Protein 3LHH (pdb70)

Solvent-accessible surface area: 7367 Å² total

Foldseek 3Di:
DVLVLFFQVRAQAAALCDDLVVRLVSLVDPDQKHHYAHPDPQGFAMAGSCVSVVVVVVVDDDRPVVRGDHAAEDEPPCDVVVLVVCVVVVDLHWYAYPVRGTGGDHGPPSCCVPNVND

Secondary structure (DSSP, 8-state):
-TT---BGGG---EETTS-HHHHHHH-----SEEEEEBSBTT--EEEEHHHHHHHHHTT----GGGG-B---EEETT----HHHHHHHHT---EEE-TTS-EEEE--S---TTTTT--

B-factor: mean 51.94, std 19.78, range [21.43, 151.9]

Sequence (118 aa):
TISSLVPRSDIVFLDLNLPLDANLRTVQSPHSRRFPVCRRNNVDDVGIISAKQLLSESIAGERLELVDLVKNCNFVPNSLSGEELLEHFRTTGSQQVVFVVDEYGDLKGLVTLQQDDALTGEFF

Nearest PDB structures (foldseek):
  3lhh-assembly1_A  TM=1.005E+00  e=1.136E-22  Shewanella oneidensis MR-1
  3jtf-assembly1_A  TM=8.774E-01  e=7.111E-10  Bordetella parapertussis
  5iip-assembly1_A  TM=7.560E-01  e=5.612E-05  Staphylococcus aureus
  5iip-assembly2_C  TM=7.238E-01  e=6.418E-05  Staphylococcus aureus
  8qqt-assembly1_H  TM=5.783E-01  e=1.793E-05  Mycolicibacterium smegmatis MC2 155

Organism: Shewanella oneidensis (strain ATCC 700550 / JCM 31522 / CIP 106686 / LMG 19005 / NCIMB 14063 / MR-1) (NCBI:txid211586)

Radius of gyration: 15.21 Å; Cα contacts (8 Å, |Δi|>4): 174; chains: 1; bounding box: 42×33×32 Å

InterPro domains:
  IPR000644 CBS domain [PF00571] (216-267)
  IPR000644 CBS domain [PF00571] (285-330)
  IPR000644 CBS domain [PS51371] (215-276)
  IPR000644 CBS domain [PS51371] (279-338)
  IPR002550 CNNM, transmembrane domain [PF01595] (4-196)
  IPR002550 CNNM, transmembrane domain [PS51846] (1-196)
  IPR005170 Transporter-associated domain [PF03471] (345-424)
  IPR005170 Transporter-associated domain [SM01091] (344-426)
  IPR016169 FAD-binding, type PCMH, subdomain 2 [G3DSA:3.30.465.10] (344-425)
  IPR036318 FAD-binding, type PCMH-like superfamily [SSF56176] (342-432)
  IPR044751 Ion transporter-like, CBS domain [cd04590] (210-326)
  IPR046342 CBS domain superfamily [G3DSA:3.10.580.10] (192-343)
  IPR046342 CBS domain superfamily [SSF54631] (199-333)

Structure (mmCIF, N/CA/C/O backbone):
data_3LHH
#
_entry.id   3LHH
#
_cell.length_a   38.605
_cell.length_b   55.257
_cell.length_c   78.822
_cell.angle_alpha   90.00
_cell.angle_beta   90.00
_cell.angle_gamma   90.00
#
_symmetry.space_group_name_H-M   'P 21 21 21'
#
loop_
_entity.id
_entity.type
_entity.pdbx_description
1 polymer 'CBS domain protein'
2 non-polymer 'ADENOSINE MONOPHOSPHATE'
3 water water
#
loop_
_atom_site.group_PDB
_atom_site.id
_atom_site.type_symbol
_atom_site.label_atom_id
_atom_site.label_alt_id
_atom_site.label_comp_id
_atom_site.label_asym_id
_atom_site.label_entity_id
_atom_sit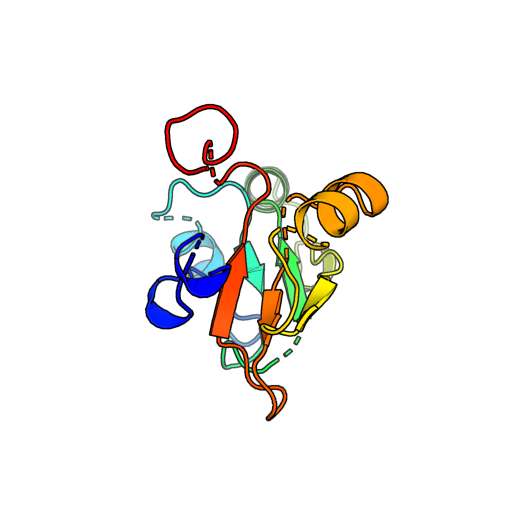e.label_seq_id
_atom_site.pdbx_PDB_ins_code
_atom_site.Cartn_x
_atom_site.Cartn_y
_atom_site.Cartn_z
_atom_site.occupancy
_atom_site.B_iso_or_equiv
_atom_site.auth_seq_id
_atom_site.auth_comp_id
_atom_site.auth_asym_id
_atom_site.auth_atom_id
_atom_site.pdbx_PDB_model_num
ATOM 1 N N . THR A 1 43 ? 37.402 32.779 48.140 1.00 122.65 41 THR A N 1
ATOM 2 C CA . THR A 1 43 ? 37.610 31.688 49.085 1.00 123.44 41 THR A CA 1
ATOM 3 C C . THR A 1 43 ? 36.282 31.081 49.552 1.00 121.10 41 THR A C 1
ATOM 4 O O . THR A 1 43 ? 36.256 30.193 50.407 1.00 119.77 41 THR A O 1
ATOM 8 N N . ILE A 1 44 ? 35.186 31.560 48.968 1.00 117.21 42 ILE A N 1
ATOM 9 C CA . ILE A 1 44 ? 33.839 31.078 49.284 1.00 103.86 42 ILE A CA 1
ATOM 10 C C . ILE A 1 44 ? 33.654 29.604 48.925 1.00 99.46 42 ILE A C 1
ATOM 11 O O . ILE A 1 44 ? 32.694 28.961 49.349 1.00 93.42 42 ILE A O 1
ATOM 16 N N . SER A 1 45 ? 34.588 29.070 48.149 1.00 101.06 43 SER A N 1
ATOM 17 C CA . SER A 1 45 ? 34.539 27.670 47.757 1.00 97.49 43 SER A CA 1
ATOM 18 C C . SER A 1 45 ? 34.783 26.743 48.947 1.00 85.36 43 SER A C 1
ATOM 19 O O . SER A 1 45 ? 34.240 25.642 49.006 1.00 84.57 43 SER A O 1
ATOM 22 N N . SER A 1 46 ? 35.595 27.190 49.899 1.00 77.32 44 SER A N 1
ATOM 23 C CA . SER A 1 46 ? 35.979 26.329 51.014 1.00 72.88 44 SER A CA 1
ATOM 24 C C . SER A 1 46 ? 34.883 26.159 52.073 1.00 65.24 44 SER A C 1
ATOM 25 O O . SER A 1 46 ? 34.933 25.222 52.865 1.00 62.69 44 SER A O 1
ATOM 28 N N . LEU A 1 47 ? 33.901 27.058 52.085 1.00 62.02 45 LEU A N 1
ATOM 29 C CA . LEU A 1 47 ? 32.792 26.978 53.043 1.00 60.71 45 LEU A CA 1
ATOM 30 C C . LEU A 1 47 ? 31.632 26.225 52.408 1.00 58.36 45 LEU A C 1
ATOM 31 O O . LEU A 1 47 ? 30.640 25.888 53.053 1.00 53.53 45 LEU A O 1
ATOM 44 N N . VAL A 1 49 ? 29.293 23.440 50.573 1.00 38.82 47 VAL A N 1
ATOM 45 C CA . VAL A 1 49 ? 29.005 22.018 50.410 1.00 39.58 47 VAL A CA 1
ATOM 46 C C . VAL A 1 49 ? 29.043 21.718 48.901 1.00 41.83 47 VAL A C 1
ATOM 47 O O . VAL A 1 49 ? 28.176 22.178 48.168 1.00 42.73 47 VAL A O 1
ATOM 51 N N . PRO A 1 50 ? 30.048 20.951 48.439 1.00 45.72 48 PRO A N 1
ATOM 52 C CA . PRO A 1 50 ? 30.226 20.652 47.009 1.00 48.73 48 PRO A CA 1
ATOM 53 C C . PRO A 1 50 ? 29.000 19.950 46.435 1.00 43.71 48 PRO A C 1
ATOM 54 O O . PRO A 1 50 ? 28.353 19.191 47.157 1.00 41.26 48 PRO A O 1
ATOM 58 N N . ARG A 1 51 ? 28.701 20.164 45.157 1.00 43.83 49 ARG A N 1
ATOM 59 C CA . ARG A 1 51 ? 27.542 19.520 44.540 1.00 41.93 49 ARG A CA 1
ATOM 60 C C . ARG A 1 51 ? 27.507 17.995 44.716 1.00 43.38 49 ARG A C 1
ATOM 61 O O . ARG A 1 51 ? 26.435 17.403 44.738 1.00 47.36 49 ARG A O 1
ATOM 69 N N . SER A 1 52 ? 28.663 17.353 44.837 1.00 46.47 50 SER A N 1
ATOM 70 C CA . SER A 1 52 ? 28.669 15.898 45.016 1.00 52.00 50 SER A CA 1
ATOM 71 C C . SER A 1 52 ? 28.224 15.467 46.417 1.00 52.90 50 SER A C 1
ATOM 72 O O . SER A 1 52 ? 27.779 14.332 46.612 1.00 51.79 50 SER A O 1
ATOM 75 N N . ASP A 1 53 ? 28.337 16.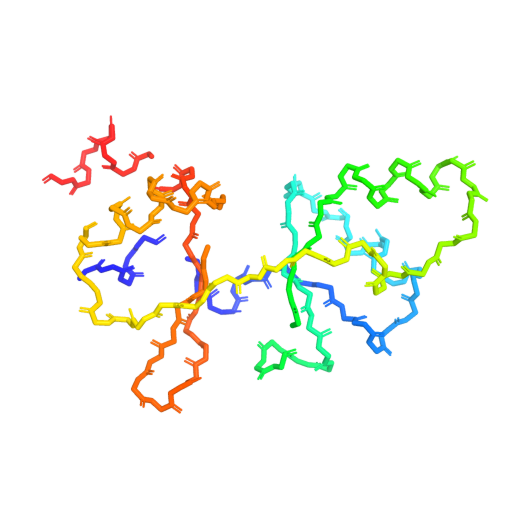376 47.382 1.00 48.84 51 ASP A N 1
ATOM 76 C CA . ASP A 1 53 ? 27.933 16.091 48.758 1.00 45.41 51 ASP A CA 1
ATOM 77 C C . ASP A 1 53 ? 26.494 16.518 49.048 1.00 42.95 51 ASP A C 1
ATOM 78 O O . ASP A 1 53 ? 26.006 16.295 50.152 1.00 37.12 51 ASP A O 1
ATOM 83 N N . ILE A 1 54 ? 25.822 17.149 48.081 1.00 38.08 52 ILE A N 1
ATOM 84 C CA . ILE A 1 54 ? 24.452 17.609 48.301 1.00 33.11 52 ILE A CA 1
ATOM 85 C C . ILE A 1 54 ? 23.442 16.474 48.346 1.00 38.25 52 ILE A C 1
ATOM 86 O O . ILE A 1 54 ? 23.366 15.673 47.423 1.00 35.27 52 ILE A O 1
ATOM 91 N N . VAL A 1 55 ? 22.644 16.422 49.411 1.00 32.93 53 VAL A N 1
ATOM 92 C CA . VAL A 1 55 ? 21.585 15.423 49.520 1.00 28.04 53 VAL A CA 1
ATOM 93 C C . VAL A 1 55 ? 20.290 16.082 49.103 1.00 35.25 53 VAL A C 1
ATOM 94 O O . VAL A 1 55 ? 19.906 17.089 49.691 1.00 40.83 53 VAL A O 1
ATOM 98 N N . PHE A 1 56 ? 19.612 15.531 48.099 1.00 31.41 54 PHE A N 1
ATOM 99 C CA . PHE A 1 56 ? 18.508 16.250 47.458 1.00 31.76 54 PHE A CA 1
ATOM 100 C C . PHE A 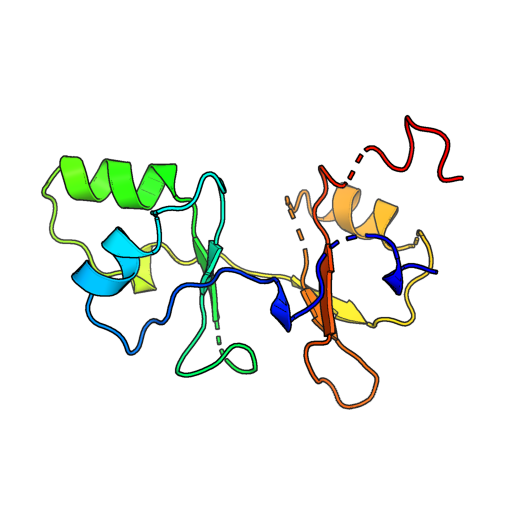1 56 ? 17.292 15.376 47.175 1.00 32.22 54 PHE A C 1
ATOM 101 O O . PHE A 1 56 ? 17.391 14.153 47.148 1.00 36.15 54 PHE A O 1
ATOM 109 N N . LEU A 1 57 ? 16.142 16.011 46.985 1.00 31.38 55 LEU A N 1
ATOM 110 C CA . LEU A 1 57 ? 14.929 15.297 46.602 1.00 34.74 55 LEU A CA 1
ATOM 111 C C . LEU A 1 57 ? 14.596 15.509 45.115 1.00 34.21 55 LEU A C 1
ATOM 112 O O . LEU A 1 57 ? 14.896 16.558 44.550 1.00 34.05 55 LEU A O 1
ATOM 117 N N . ASP A 1 58 ? 13.996 14.505 44.483 1.00 37.19 56 ASP A N 1
ATOM 118 C CA . ASP A 1 58 ? 13.712 14.555 43.043 1.00 38.27 56 ASP A CA 1
ATOM 119 C C . ASP A 1 58 ? 12.207 14.474 42.833 1.00 36.52 56 ASP A C 1
ATOM 120 O O . ASP A 1 58 ? 11.553 13.487 43.175 1.00 35.61 56 ASP A O 1
ATOM 125 N N . LEU A 1 59 ? 11.658 15.550 42.303 1.00 32.73 57 LEU A N 1
ATOM 126 C CA . LEU A 1 59 ? 10.239 15.624 42.030 1.00 37.97 57 LEU A CA 1
ATOM 127 C C . LEU A 1 59 ? 9.804 14.612 40.988 1.00 34.51 57 LEU A C 1
ATOM 128 O O . LEU A 1 59 ? 8.617 14.336 40.872 1.00 33.15 57 LEU A O 1
ATOM 133 N N . ASN A 1 60 ? 10.748 14.096 40.198 1.00 35.86 58 ASN A N 1
ATOM 134 C CA . ASN A 1 60 ? 10.417 13.064 39.203 1.00 40.69 58 ASN A CA 1
ATOM 135 C C . ASN A 1 60 ? 10.436 11.640 39.770 1.00 43.97 58 ASN A C 1
ATOM 136 O O . ASN A 1 60 ? 10.137 10.676 39.050 1.00 43.32 58 ASN A O 1
ATOM 141 N N . LEU A 1 61 ? 10.794 11.522 41.052 1.00 38.41 59 LEU A N 1
ATOM 142 C CA . LEU A 1 61 ? 10.780 10.246 41.763 1.00 37.96 59 LEU A CA 1
ATOM 143 C C . LEU A 1 61 ? 9.506 10.113 42.573 1.00 36.60 59 LEU A C 1
ATOM 144 O O . LEU A 1 61 ? 8.870 11.117 42.878 1.00 37.01 59 LEU A O 1
ATOM 149 N N . PRO A 1 62 ? 9.137 8.866 42.935 1.00 40.39 60 PRO A N 1
ATOM 150 C CA . PRO A 1 62 ? 7.946 8.610 43.752 1.00 35.74 60 PRO A CA 1
ATOM 151 C C . PRO A 1 62 ? 8.068 9.280 45.134 1.00 39.94 60 PRO A C 1
ATOM 152 O O . PRO A 1 62 ? 9.177 9.377 45.668 1.00 39.88 60 PRO A O 1
ATOM 156 N N . LEU A 1 63 ? 6.950 9.720 45.704 1.00 40.48 61 LEU A N 1
ATOM 157 C CA . LEU A 1 63 ? 6.954 10.310 47.042 1.00 39.86 61 LEU A CA 1
ATOM 158 C C . LEU A 1 63 ? 7.671 9.422 48.058 1.00 40.67 61 LEU A C 1
ATOM 159 O O . LEU A 1 63 ? 8.368 9.920 48.933 1.00 35.32 61 LEU A O 1
ATOM 164 N N . ASP A 1 64 ? 7.516 8.109 47.918 1.00 38.11 62 ASP A N 1
ATOM 165 C CA . ASP A 1 64 ? 8.069 7.170 48.884 1.00 35.77 62 ASP A CA 1
ATOM 166 C C . ASP A 1 64 ? 9.598 7.159 48.843 1.00 31.14 62 ASP A C 1
ATOM 167 O O . ASP A 1 64 ? 10.250 7.044 49.883 1.00 36.22 62 ASP A O 1
ATOM 172 N N . ALA A 1 65 ? 10.171 7.262 47.647 1.00 29.66 63 ALA A N 1
ATOM 173 C CA . ALA A 1 65 ? 11.624 7.291 47.524 1.00 29.94 63 ALA A CA 1
ATOM 174 C C . ALA A 1 65 ? 12.205 8.551 48.174 1.00 39.43 63 ALA A C 1
ATOM 175 O O . ALA A 1 65 ? 13.274 8.514 48.793 1.00 40.07 63 ALA A O 1
ATOM 177 N N . ASN A 1 66 ? 11.502 9.667 48.047 1.00 42.23 64 ASN A N 1
ATOM 178 C CA . ASN A 1 66 ? 11.982 10.905 48.655 1.00 36.69 64 ASN A CA 1
ATOM 179 C C . ASN A 1 66 ? 11.861 10.843 50.182 1.00 30.73 64 ASN A C 1
ATOM 180 O O . ASN A 1 66 ? 12.760 11.247 50.902 1.00 34.53 64 ASN A O 1
ATOM 185 N N . LEU A 1 67 ? 10.749 10.306 50.655 1.00 29.58 65 LEU A N 1
ATOM 186 C CA . LEU A 1 67 ? 10.576 10.013 52.065 1.00 34.52 65 LEU A CA 1
ATOM 187 C C . LEU A 1 67 ? 11.765 9.218 52.611 1.00 36.37 65 LEU A C 1
ATOM 188 O O . LEU A 1 67 ? 12.306 9.546 53.663 1.00 35.77 65 LEU A O 1
ATOM 193 N N . ARG A 1 68 ? 12.186 8.182 51.892 1.00 37.07 66 ARG A N 1
ATOM 194 C CA . ARG A 1 68 ? 13.295 7.358 52.368 1.00 36.79 66 ARG A CA 1
ATOM 195 C C . ARG A 1 68 ? 14.610 8.131 52.372 1.00 35.88 66 ARG A C 1
ATOM 196 O O . ARG A 1 68 ? 15.430 7.982 53.282 1.00 33.98 66 ARG A O 1
ATOM 204 N N . THR A 1 69 ? 14.823 8.943 51.344 1.00 34.22 67 THR A N 1
ATOM 205 C CA . THR A 1 69 ? 15.984 9.824 51.313 1.00 34.21 67 THR A CA 1
ATOM 206 C C . THR A 1 69 ? 15.988 10.709 52.558 1.00 31.03 67 THR A C 1
ATOM 207 O O . THR A 1 69 ? 17.013 10.911 53.212 1.00 25.68 67 THR A O 1
ATOM 211 N N . VAL A 1 70 ? 14.829 11.235 52.909 1.00 30.86 68 VAL A N 1
ATOM 212 C CA . VAL A 1 70 ? 14.777 12.135 54.062 1.00 32.17 68 VAL A CA 1
ATOM 213 C C . VAL A 1 70 ? 15.033 11.380 55.378 1.00 33.35 68 VAL A C 1
ATOM 214 O O . VAL A 1 70 ? 15.783 11.837 56.250 1.00 39.24 68 VAL A O 1
ATOM 231 N N . GLN A 1 72 ? 16.757 8.857 55.880 1.00 30.29 70 GLN A N 1
ATOM 232 C CA . GLN A 1 72 ? 18.121 8.333 55.993 1.00 32.24 70 GLN A CA 1
ATOM 233 C C . GLN A 1 72 ? 19.167 9.433 56.113 1.00 33.47 70 GLN A C 1
ATOM 234 O O . GLN A 1 72 ? 20.371 9.204 55.923 1.00 34.98 70 GLN A O 1
ATOM 240 N N . SER A 1 73 ? 18.698 10.623 56.456 1.00 28.74 71 SER A N 1
ATOM 241 C CA . SER A 1 73 ? 19.561 11.788 56.596 1.00 31.48 71 SER A CA 1
ATOM 242 C C . SER A 1 73 ? 19.167 12.596 57.840 1.00 31.27 71 SER A C 1
ATOM 243 O O . SER A 1 73 ? 17.994 12.610 58.219 1.00 33.48 71 SER A O 1
ATOM 246 N N . PRO A 1 74 ? 20.147 13.260 58.485 1.00 32.98 72 PRO A N 1
ATOM 247 C CA . PRO A 1 74 ? 19.863 14.166 59.612 1.00 28.97 72 PRO A CA 1
ATOM 248 C C . PRO A 1 74 ? 19.443 15.589 59.171 1.00 30.53 72 PRO A C 1
ATOM 249 O O . PRO A 1 74 ? 18.933 16.339 59.997 1.00 38.49 72 PRO A O 1
ATOM 253 N N . HIS A 1 75 ? 19.665 15.962 57.914 1.00 36.22 73 HIS A N 1
ATOM 254 C CA . HIS A 1 75 ? 19.455 17.364 57.484 1.00 34.51 73 HIS A CA 1
ATOM 255 C C . HIS A 1 75 ? 18.047 17.921 57.659 1.00 31.51 73 HIS A C 1
ATOM 256 O O . HIS A 1 75 ? 17.075 17.231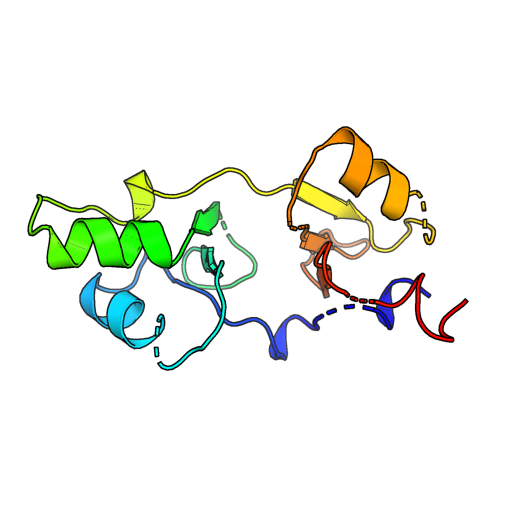 57.418 1.00 31.35 73 HIS A O 1
ATOM 263 N N . SER A 1 76 ? 17.949 19.188 58.057 1.00 28.51 74 SER A N 1
ATOM 264 C CA . SER A 1 76 ? 16.650 19.829 58.238 1.00 36.49 74 SER A CA 1
ATOM 265 C C . SER A 1 76 ? 16.009 20.279 56.936 1.00 27.91 74 SER A C 1
ATOM 266 O O . SER A 1 76 ? 14.785 20.379 56.842 1.00 35.36 74 SER A O 1
ATOM 269 N N . ARG A 1 77 ? 16.831 20.609 55.948 1.00 27.05 75 ARG A N 1
ATOM 270 C CA A ARG A 1 77 ? 16.312 21.116 54.682 0.50 29.58 75 ARG A CA 1
ATOM 271 C CA B ARG A 1 77 ? 16.335 21.139 54.677 0.50 29.52 75 ARG A CA 1
ATOM 272 C C . ARG A 1 77 ? 16.965 20.421 53.486 1.00 30.82 75 ARG A C 1
ATOM 273 O O . ARG A 1 77 ? 18.140 20.090 53.516 1.00 29.12 75 ARG A O 1
ATOM 288 N N . PHE A 1 78 ? 16.183 20.205 52.434 1.00 25.04 76 PHE A N 1
ATOM 289 C CA . PHE A 1 78 ? 16.683 19.518 51.242 1.00 30.18 76 PHE A CA 1
ATOM 290 C C . PHE A 1 78 ? 16.381 20.310 49.989 1.00 32.64 76 PHE A C 1
ATOM 291 O O . PHE A 1 78 ? 15.231 20.663 49.754 1.00 27.35 76 PHE A O 1
ATOM 299 N N . PRO A 1 79 ? 17.417 20.576 49.174 1.00 29.97 77 PRO A N 1
ATOM 300 C CA . PRO A 1 79 ? 17.211 21.084 47.821 1.00 30.14 77 PRO A CA 1
ATOM 301 C C . PRO A 1 79 ? 16.357 20.088 47.057 1.00 35.91 77 PRO A C 1
ATOM 302 O O . PRO A 1 79 ? 16.486 18.878 47.261 1.00 31.55 77 PRO A O 1
ATOM 306 N N . VAL A 1 80 ? 15.490 20.598 46.193 1.00 37.15 78 VAL A N 1
ATOM 307 C CA . VAL A 1 80 ? 14.587 19.777 45.403 1.00 35.55 78 VAL A CA 1
ATOM 308 C C . VAL A 1 80 ? 14.778 20.100 43.942 1.00 38.35 78 VAL A C 1
ATOM 309 O O . VAL A 1 80 ? 14.713 21.264 43.531 1.00 33.25 78 VAL A O 1
ATOM 313 N N . CYS A 1 81 ? 14.973 19.070 43.142 1.00 35.09 79 CYS A N 1
ATOM 314 C CA . CYS A 1 81 ? 15.216 19.298 41.745 1.00 39.13 79 CYS A CA 1
ATOM 315 C C . CYS A 1 81 ? 14.343 18.381 40.897 1.00 41.56 79 CYS A C 1
ATOM 316 O O . CYS A 1 81 ? 13.457 17.684 41.414 1.00 38.31 79 CYS A O 1
ATOM 319 N N . ARG A 1 82 ? 14.579 18.420 39.589 1.00 43.88 80 ARG A N 1
ATOM 320 C CA A ARG A 1 82 ? 13.934 17.492 38.673 0.50 43.01 80 ARG A CA 1
ATOM 321 C CA B ARG A 1 82 ? 13.924 17.522 38.638 0.50 43.26 80 ARG A CA 1
ATOM 322 C C . ARG A 1 82 ? 15.004 16.742 37.923 1.00 37.68 80 ARG A C 1
ATOM 323 O O . ARG A 1 82 ? 15.836 17.342 37.251 1.00 43.19 80 ARG A O 1
ATOM 338 N N . ASN A 1 83 ? 14.985 15.424 38.069 1.00 42.66 81 ASN A N 1
ATOM 339 C CA . ASN A 1 83 ? 15.949 14.542 37.411 1.00 48.05 81 ASN A CA 1
ATOM 340 C C . ASN A 1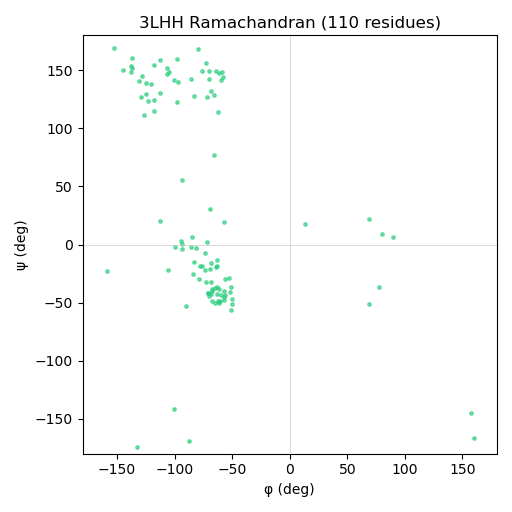 83 ? 17.361 14.695 37.954 1.00 45.02 81 ASN A C 1
ATOM 341 O O . ASN A 1 83 ? 18.003 13.717 38.318 1.00 48.15 81 ASN A O 1
ATOM 346 N N . ASN A 1 84 ? 17.850 15.925 38.009 1.00 43.95 82 ASN A N 1
ATOM 347 C CA . ASN A 1 84 ? 19.192 16.154 38.513 1.00 43.30 82 ASN A CA 1
ATOM 348 C C . ASN A 1 84 ? 19.322 17.534 39.114 1.00 38.91 82 ASN A C 1
ATOM 349 O O . ASN A 1 84 ? 18.464 18.394 38.943 1.00 39.51 82 ASN A O 1
ATOM 354 N N . VAL A 1 85 ? 20.435 17.729 39.795 1.00 33.75 83 VAL A N 1
ATOM 355 C CA . VAL A 1 85 ? 20.685 18.900 40.602 1.00 42.81 83 VAL A CA 1
ATOM 356 C C . VAL A 1 85 ? 20.850 20.176 39.760 1.00 49.77 83 VAL A C 1
ATOM 357 O O . VAL A 1 85 ? 20.739 21.287 40.272 1.00 50.73 83 VAL A O 1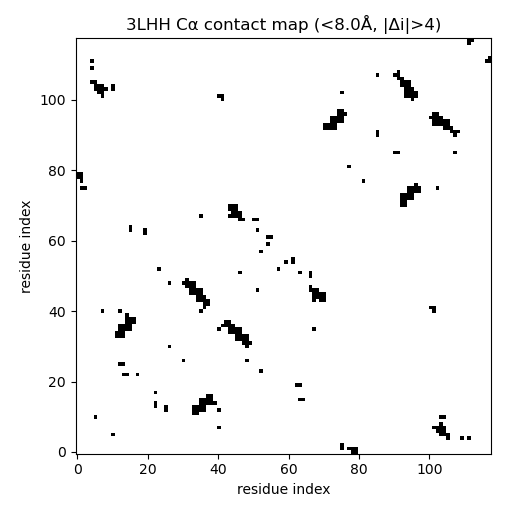
ATOM 361 N N . ASP A 1 86 ? 21.072 20.016 38.457 1.00 45.97 84 ASP A N 1
ATOM 362 C CA . ASP A 1 86 ? 21.175 21.170 37.560 1.00 46.39 84 ASP A CA 1
ATOM 363 C C . ASP A 1 86 ? 19.820 21.646 37.078 1.00 45.11 84 ASP A C 1
ATOM 364 O O . ASP A 1 86 ? 19.728 22.525 36.229 1.00 47.97 84 ASP A O 1
ATOM 369 N N . ASP A 1 87 ? 18.764 21.055 37.619 1.00 44.07 85 ASP A N 1
ATOM 370 C CA . ASP A 1 87 ? 17.422 21.574 37.402 1.00 47.39 85 ASP A CA 1
ATOM 371 C C . ASP A 1 87 ? 16.774 21.733 38.775 1.00 42.08 85 ASP A C 1
ATOM 372 O O . ASP A 1 87 ? 15.802 21.058 39.099 1.00 38.25 85 ASP A O 1
ATOM 385 N N . VAL A 1 89 ? 14.586 23.160 41.679 1.00 37.50 87 VAL A N 1
ATOM 386 C CA . VAL A 1 89 ? 13.305 23.848 41.721 1.00 45.38 87 VAL A CA 1
ATOM 387 C C . VAL A 1 89 ? 13.114 24.643 43.021 1.00 43.97 87 VAL A C 1
ATOM 388 O O . VAL A 1 89 ? 12.339 25.595 43.053 1.00 41.02 87 VAL A O 1
ATOM 392 N N . GLY A 1 90 ? 13.832 24.252 44.079 1.00 38.26 88 GLY A N 1
ATOM 393 C CA . GLY A 1 90 ? 13.726 24.900 45.378 1.00 30.72 88 GLY A CA 1
ATOM 394 C C . GLY A 1 90 ? 14.176 24.007 46.532 1.00 35.01 88 GLY A C 1
ATOM 395 O O . GLY A 1 90 ? 15.077 23.192 46.397 1.00 32.13 88 GLY A O 1
ATOM 396 N N . ILE A 1 91 ? 13.515 24.148 47.668 1.00 30.43 89 ILE A N 1
ATOM 397 C CA . ILE A 1 91 ? 13.998 23.568 48.910 1.00 40.47 89 ILE A CA 1
ATOM 398 C C . ILE A 1 91 ? 12.809 23.110 49.737 1.00 39.63 89 ILE A C 1
ATOM 399 O O . ILE A 1 91 ? 11.726 23.683 49.646 1.00 45.15 89 ILE A O 1
ATOM 404 N N . ILE A 1 92 ? 13.011 22.075 50.542 1.00 31.96 90 ILE A N 1
ATOM 405 C CA . ILE A 1 92 ? 11.931 21.524 51.343 1.00 31.37 90 ILE A CA 1
ATOM 406 C C . ILE A 1 92 ? 12.419 21.380 52.769 1.00 35.76 90 ILE A C 1
ATOM 407 O O . ILE A 1 92 ? 13.576 21.011 53.009 1.00 39.03 90 ILE A O 1
ATOM 412 N N . SER A 1 93 ? 11.533 21.691 53.711 1.00 32.82 91 SER A N 1
ATOM 413 C CA . SER A 1 93 ? 11.771 21.438 55.119 1.00 34.93 91 SER A CA 1
ATOM 414 C C . SER A 1 93 ? 11.414 19.990 55.439 1.00 35.14 91 SER A C 1
ATOM 415 O O . SER A 1 93 ? 10.315 19.535 55.119 1.00 33.21 91 SER A O 1
ATOM 418 N N . ALA A 1 94 ? 12.334 19.267 56.067 1.00 24.96 92 ALA A N 1
ATOM 419 C CA . ALA A 1 94 ? 12.073 17.878 56.391 1.00 33.48 92 ALA A CA 1
ATOM 420 C C . ALA A 1 94 ? 10.904 17.771 57.376 1.00 36.84 92 ALA A C 1
ATOM 421 O O . ALA A 1 94 ? 10.028 16.908 57.244 1.00 41.68 92 ALA A O 1
ATOM 423 N N . LYS A 1 95 ? 10.906 18.650 58.367 1.00 33.39 93 LYS A N 1
ATOM 424 C CA . LYS A 1 95 ? 9.898 18.612 59.413 1.00 44.52 93 LYS A CA 1
ATOM 425 C C . LYS A 1 95 ? 8.520 18.719 58.802 1.00 44.97 93 LYS A C 1
ATOM 426 O O . LYS A 1 95 ? 7.591 18.043 59.223 1.00 48.46 93 LYS A O 1
ATOM 432 N N . GLN A 1 96 ? 8.388 19.563 57.788 1.00 45.83 94 GLN A N 1
ATOM 433 C CA . GLN A 1 96 ? 7.090 19.773 57.181 1.00 38.71 94 GLN A CA 1
ATOM 434 C C . GLN A 1 96 ? 6.660 18.538 56.409 1.00 42.66 94 GLN A C 1
ATOM 435 O O . GLN A 1 96 ? 5.516 18.095 56.514 1.00 49.76 94 GLN A O 1
ATOM 441 N N . LEU A 1 97 ? 7.591 17.974 55.649 1.00 34.48 95 LEU A N 1
ATOM 442 C CA . LEU A 1 97 ? 7.293 16.841 54.794 1.00 32.21 95 LEU A CA 1
ATOM 443 C C . LEU A 1 97 ? 6.835 15.698 55.689 1.00 43.53 95 LEU A C 1
ATOM 444 O O . LEU A 1 97 ? 5.800 15.068 55.462 1.00 38.69 95 LEU A O 1
ATOM 449 N N . LEU A 1 98 ? 7.629 15.438 56.720 1.00 41.82 96 LEU A N 1
ATOM 450 C CA . LEU A 1 98 ? 7.346 14.347 57.624 1.00 43.52 96 LEU A CA 1
ATOM 451 C C . LEU A 1 98 ? 6.105 14.642 58.439 1.00 50.64 96 LEU A C 1
ATOM 452 O O . LEU A 1 98 ? 5.271 13.763 58.637 1.00 50.84 96 LEU A O 1
ATOM 457 N N . SER A 1 99 ? 5.991 15.878 58.920 1.00 52.48 97 SER A N 1
ATOM 458 C CA . SER A 1 99 ? 4.800 16.284 59.660 1.00 61.10 97 SER A CA 1
ATOM 459 C C . SER A 1 99 ? 3.580 15.928 58.847 1.00 58.26 97 SER A C 1
ATOM 460 O O . SER A 1 99 ? 2.708 15.207 59.322 1.00 58.43 97 SER A O 1
ATOM 463 N N . GLU A 1 100 ? 3.531 16.438 57.619 1.00 55.30 98 GLU A N 1
ATOM 464 C CA . GLU A 1 100 ? 2.372 16.266 56.753 1.00 58.70 98 GLU A CA 1
ATOM 465 C C . GLU A 1 100 ? 2.248 14.865 56.179 1.00 63.82 98 GLU A C 1
ATOM 466 O O . GLU A 1 100 ? 1.273 14.554 55.502 1.00 71.86 98 GLU A O 1
ATOM 472 N N . SER A 1 101 ? 3.252 14.030 56.407 1.00 57.76 99 SER A N 1
ATOM 473 C CA . SER A 1 101 ? 3.175 12.652 55.958 1.00 50.44 99 SER A CA 1
ATOM 474 C C . SER A 1 101 ? 2.563 11.827 57.078 1.00 56.32 99 SER A C 1
ATOM 475 O O . SER A 1 101 ? 1.589 11.105 56.878 1.00 65.25 99 SER A O 1
ATOM 478 N N . ILE A 1 102 ? 3.156 11.945 58.261 1.00 52.56 100 ILE A N 1
ATOM 479 C CA . ILE A 1 102 ? 2.629 11.336 59.472 1.00 56.47 100 ILE A CA 1
ATOM 480 C C . ILE A 1 102 ? 1.203 11.818 59.699 1.00 66.82 100 ILE A C 1
ATOM 481 O O . ILE A 1 102 ? 0.377 11.105 60.265 1.00 65.17 100 ILE A O 1
ATOM 486 N N . ALA A 1 103 ? 0.920 13.032 59.236 1.00 82.13 101 ALA A N 1
ATOM 487 C CA . ALA A 1 103 ? -0.425 13.595 59.303 1.00 88.22 101 ALA A CA 1
ATOM 488 C C . ALA A 1 103 ? -1.397 12.734 58.510 1.00 85.45 101 ALA A C 1
ATOM 489 O O . ALA A 1 103 ? -2.544 12.546 58.917 1.00 80.86 101 ALA A O 1
ATOM 491 N N . GLY A 1 104 ? -0.931 12.219 57.375 1.00 85.30 102 GLY A N 1
ATOM 492 C CA . GLY A 1 104 ? -1.738 11.351 56.539 1.00 86.42 102 GLY A CA 1
ATOM 493 C C . GLY A 1 104 ? -2.552 12.108 55.507 1.00 92.35 102 GLY A C 1
ATOM 494 O O . GLY A 1 104 ? -3.378 11.523 54.805 1.00 93.25 102 GLY A O 1
ATOM 495 N N . GLU A 1 105 ? -2.321 13.412 55.412 1.00 98.65 103 GLU A N 1
ATOM 496 C CA . GLU A 1 105 ? -3.050 14.240 54.457 1.00 105.26 103 GLU A CA 1
ATOM 497 C C . GLU A 1 105 ? -2.579 13.984 53.031 1.00 96.67 103 GLU A C 1
ATOM 498 O O . GLU A 1 105 ? -1.459 13.519 52.813 1.00 82.88 103 GLU A O 1
ATOM 504 N N . ARG A 1 106 ? -3.448 14.281 52.068 1.00 99.81 104 ARG A N 1
ATOM 505 C CA . ARG A 1 106 ? -3.114 14.122 50.660 1.00 98.42 104 ARG A CA 1
ATOM 506 C C . ARG A 1 106 ? -1.952 15.045 50.333 1.00 86.51 104 ARG A C 1
ATOM 507 O O . ARG A 1 106 ? -2.083 16.269 50.379 1.00 86.61 104 ARG A O 1
ATOM 515 N N . LEU A 1 107 ? -0.815 14.446 49.999 1.00 74.05 105 LEU A N 1
ATOM 516 C CA . LEU A 1 107 ? 0.443 15.173 49.950 1.00 63.43 105 LEU A CA 1
ATOM 517 C C . LEU A 1 107 ? 1.094 15.078 48.580 1.00 63.14 105 LEU A C 1
ATOM 518 O O . LEU A 1 107 ? 1.349 13.981 48.079 1.00 53.65 105 LEU A O 1
ATOM 523 N N . GLU A 1 108 ? 1.363 16.230 47.974 1.00 63.50 106 GLU A N 1
ATOM 524 C CA . GLU A 1 108 ? 2.142 16.266 46.744 1.00 66.33 106 GLU A CA 1
ATOM 525 C C . GLU A 1 108 ? 3.408 17.067 47.025 1.00 61.71 106 GLU A C 1
ATOM 526 O O . GLU A 1 108 ? 3.342 18.212 47.464 1.00 62.31 106 GLU A O 1
ATOM 532 N N . LEU A 1 109 ? 4.557 16.458 46.765 1.00 53.43 107 LEU A N 1
ATOM 533 C CA . LEU A 1 109 ? 5.844 17.048 47.104 1.00 53.62 107 LEU A CA 1
ATOM 534 C C . LEU A 1 109 ? 6.008 18.477 46.592 1.00 53.11 107 LEU A C 1
ATOM 535 O O . LEU A 1 109 ? 6.552 19.346 47.286 1.00 44.70 107 LEU A O 1
ATOM 540 N N . VAL A 1 110 ? 5.538 18.721 45.376 1.00 48.29 108 VAL A N 1
ATOM 541 C CA . VAL A 1 110 ? 5.762 20.008 44.727 1.00 51.70 108 VAL A CA 1
ATOM 542 C C . VAL A 1 110 ? 5.092 21.137 45.510 1.00 54.72 108 VAL A C 1
ATOM 543 O O . VAL A 1 110 ? 5.444 22.304 45.362 1.00 63.90 108 VAL A O 1
ATOM 547 N N . ASP A 1 111 ? 4.142 20.773 46.363 1.00 49.40 109 ASP A N 1
ATOM 548 C CA . ASP A 1 111 ? 3.372 21.744 47.130 1.00 53.90 109 ASP A CA 1
ATOM 549 C C . ASP A 1 111 ? 4.142 22.297 48.334 1.00 57.22 109 ASP A C 1
ATOM 550 O O . ASP A 1 111 ? 3.798 23.344 48.877 1.00 54.07 109 ASP A O 1
ATOM 555 N N . LEU A 1 112 ? 5.186 21.593 48.754 1.00 49.69 110 LEU A N 1
ATOM 556 C CA . LEU A 1 112 ? 5.953 22.026 49.910 1.00 50.61 110 LEU A CA 1
ATOM 557 C C . LEU A 1 112 ? 7.232 22.753 49.501 1.00 55.99 110 LEU A C 1
ATOM 558 O O . LEU A 1 112 ? 7.980 23.225 50.352 1.00 56.70 110 LEU A O 1
ATOM 563 N N . VAL A 1 113 ? 7.486 22.854 48.202 1.00 53.20 111 VAL A N 1
ATOM 564 C CA . VAL A 1 113 ? 8.728 23.461 47.756 1.00 50.37 111 VAL A CA 1
ATOM 565 C C . VAL A 1 113 ? 8.728 24.952 48.068 1.00 51.76 111 VAL A C 1
ATOM 566 O O . VAL A 1 113 ? 7.756 25.643 47.794 1.00 52.15 111 VAL A O 1
ATOM 570 N N . LYS A 1 114 ? 9.817 25.444 48.647 1.00 50.93 112 LYS A N 1
ATOM 571 C CA . LYS A 1 114 ? 9.964 26.874 48.905 1.00 50.98 112 LYS A CA 1
ATOM 572 C C . LYS A 1 114 ? 11.071 27.406 48.014 1.00 48.94 112 LYS A C 1
ATOM 573 O O . LYS A 1 114 ? 11.921 26.635 47.543 1.00 45.54 112 LYS A O 1
ATOM 579 N N . ASN A 1 115 ? 11.066 28.715 47.786 1.00 45.14 113 ASN A N 1
ATOM 580 C CA . ASN A 1 115 ? 12.004 29.330 46.852 1.00 53.79 113 ASN A CA 1
ATOM 581 C C . ASN A 1 115 ? 13.460 29.222 47.271 1.00 48.71 113 ASN A C 1
ATOM 582 O O . ASN A 1 115 ? 13.778 29.227 48.445 1.00 54.87 113 ASN A O 1
ATOM 587 N N . CYS A 1 116 ? 14.342 29.154 46.286 1.00 59.97 114 CYS A N 1
ATOM 588 C CA . CYS A 1 116 ? 15.765 29.025 46.529 1.00 58.52 114 CYS A CA 1
ATOM 589 C C . CYS A 1 116 ? 16.492 30.152 45.823 1.00 59.54 114 CYS A C 1
ATOM 590 O O . CYS A 1 116 ? 16.147 30.504 44.691 1.00 63.58 114 CYS A O 1
ATOM 593 N N . ASN A 1 117 ? 17.495 30.726 46.480 1.00 51.87 115 ASN A N 1
ATOM 594 C CA . ASN A 1 117 ? 18.288 31.761 45.834 1.00 55.80 115 ASN A CA 1
ATOM 595 C C . ASN A 1 117 ? 19.614 31.252 45.315 1.00 49.60 115 ASN A C 1
ATOM 596 O O . ASN A 1 117 ? 20.255 30.412 45.932 1.00 47.15 115 ASN A O 1
ATOM 601 N N . PHE A 1 118 ? 20.004 31.757 44.160 1.00 45.64 116 PHE A N 1
ATOM 602 C CA . PHE A 1 118 ? 21.291 31.448 43.570 1.00 49.76 116 PHE A CA 1
ATOM 603 C C . PHE A 1 118 ? 22.218 32.649 43.702 1.00 55.39 116 PHE A C 1
ATOM 604 O O . PHE A 1 118 ? 21.772 33.788 43.647 1.00 54.70 116 PHE A O 1
ATOM 612 N N . VAL A 1 119 ? 23.507 32.384 43.874 1.00 51.43 117 VAL A N 1
ATOM 613 C CA . VAL A 1 119 ? 24.504 33.435 43.871 1.00 50.75 117 VAL A CA 1
ATOM 614 C C . VAL A 1 119 ? 25.728 33.003 43.074 1.00 51.71 117 VAL A C 1
ATOM 615 O O . VAL A 1 119 ? 26.022 31.812 42.987 1.00 55.75 117 VAL A O 1
ATOM 619 N N . PRO A 1 120 ? 26.448 33.972 42.485 1.00 49.16 118 PRO A N 1
ATOM 620 C CA . PRO A 1 120 ? 27.651 33.642 41.720 1.00 49.71 118 PRO A CA 1
ATOM 621 C C . PRO A 1 120 ? 28.761 33.188 42.647 1.00 48.55 118 PRO A C 1
ATOM 622 O O . PRO A 1 120 ? 28.844 33.654 43.784 1.00 48.73 118 PRO A O 1
ATOM 626 N N . ASN A 1 121 ? 29.629 32.311 42.163 1.00 50.44 119 ASN A N 1
ATOM 627 C CA . ASN A 1 121 ? 30.791 31.897 42.937 1.00 51.25 119 ASN A CA 1
ATOM 628 C C . ASN A 1 121 ? 31.841 33.005 43.043 1.00 59.80 119 ASN A C 1
ATOM 629 O O . ASN A 1 121 ? 32.906 32.813 43.635 1.00 63.70 119 ASN A O 1
ATOM 634 N N . SER A 1 122 ? 31.530 34.167 42.471 1.00 60.11 120 SER A N 1
ATOM 635 C CA . SER A 1 122 ? 32.438 35.312 42.495 1.00 59.38 120 SER A CA 1
ATOM 636 C C . SER A 1 122 ? 32.144 36.266 43.671 1.00 60.43 120 SER A C 1
ATOM 637 O O . SER A 1 122 ? 32.770 37.321 43.814 1.00 56.41 120 SER A O 1
ATOM 640 N N . LEU A 1 123 ? 31.185 35.891 44.505 1.00 56.21 121 LEU A N 1
ATOM 641 C CA . LEU A 1 123 ? 30.833 36.696 45.658 1.00 54.70 121 LEU A CA 1
ATOM 642 C C . LEU A 1 123 ? 31.963 36.648 46.686 1.00 54.12 121 LEU A C 1
ATOM 643 O O . LEU A 1 123 ? 32.609 35.625 46.853 1.00 57.37 121 LEU A O 1
ATOM 648 N N . SER A 1 124 ? 32.231 37.764 47.346 1.00 51.48 122 SER A N 1
ATOM 649 C CA . SER A 1 124 ? 33.198 37.772 48.436 1.00 63.78 122 SER A CA 1
ATOM 650 C C . SER A 1 124 ? 32.524 37.234 49.696 1.00 58.86 122 SER A C 1
ATOM 651 O O . SER A 1 124 ? 31.304 37.089 49.736 1.00 57.65 122 SER A O 1
ATOM 654 N N . GLY A 1 125 ? 33.314 36.944 50.723 1.00 59.02 123 GLY A N 1
ATOM 655 C CA . GLY A 1 125 ? 32.762 36.511 51.997 1.00 61.94 123 GLY A CA 1
ATOM 656 C C . GLY A 1 125 ? 31.764 37.485 52.618 1.00 52.77 123 GLY A C 1
ATOM 657 O O . GLY A 1 125 ? 30.704 37.078 53.112 1.00 50.17 123 GLY A O 1
ATOM 666 N N . GLU A 1 127 ? 30.076 39.915 51.037 1.00 55.40 125 GLU A N 1
ATOM 667 C CA A GLU A 1 127 ? 28.934 39.962 50.131 0.50 52.43 125 GLU A CA 1
ATOM 668 C CA B GLU A 1 127 ? 28.928 39.975 50.146 0.50 52.43 125 GLU A CA 1
ATOM 669 C C . GLU A 1 127 ? 27.999 38.775 50.349 1.00 45.03 125 GLU A C 1
ATOM 670 O O . GLU A 1 127 ? 26.782 38.915 50.330 1.00 53.99 125 GLU A O 1
ATOM 681 N N . LEU A 1 128 ? 28.570 37.603 50.571 1.00 41.31 126 LEU A N 1
ATOM 682 C CA . LEU A 1 128 ? 27.757 36.415 50.831 1.00 37.56 126 LEU A CA 1
ATOM 683 C C . LEU A 1 128 ? 27.028 36.556 52.180 1.00 42.55 126 LEU A C 1
ATOM 684 O O . LEU A 1 128 ? 25.817 36.329 52.279 1.00 40.02 126 LEU A O 1
ATOM 689 N N . LEU A 1 129 ? 27.782 36.930 53.210 1.00 42.22 127 LEU A N 1
ATOM 690 C CA . LEU A 1 129 ? 27.225 37.215 54.527 1.00 46.75 127 LEU A CA 1
ATOM 691 C C . LEU A 1 129 ? 26.033 38.175 54.462 1.00 42.46 127 LEU A C 1
ATOM 692 O O . LEU A 1 129 ? 24.972 37.913 55.039 1.00 39.17 127 LEU A O 1
ATOM 697 N N . GLU A 1 130 ? 26.218 39.301 53.782 1.00 34.73 128 GLU A N 1
ATOM 698 C CA . GLU A 1 130 ? 25.142 40.273 53.641 1.00 38.14 128 GLU A CA 1
ATOM 699 C C . GLU A 1 130 ? 23.944 39.723 52.882 1.00 46.07 128 GLU A C 1
ATOM 700 O O . GLU A 1 130 ? 22.804 40.057 53.213 1.00 39.86 128 GLU A O 1
ATOM 706 N N . HIS A 1 131 ? 24.198 38.890 51.867 1.00 44.14 129 HIS A N 1
ATOM 707 C CA . HIS A 1 131 ? 23.106 38.234 51.145 1.00 40.94 129 HIS A CA 1
ATOM 708 C C . HIS A 1 131 ? 22.274 37.377 52.118 1.00 44.53 129 HIS A C 1
ATOM 709 O O . HIS A 1 131 ? 21.043 37.413 52.082 1.00 42.88 129 HIS A O 1
ATOM 716 N N . PHE A 1 132 ? 22.940 36.635 53.005 1.00 41.21 130 PHE A N 1
ATOM 717 C CA . PHE A 1 132 ? 22.220 35.830 54.005 1.00 35.11 130 PHE A CA 1
ATOM 718 C C . PHE A 1 132 ? 21.376 36.698 54.950 1.00 34.56 130 PHE A C 1
ATOM 719 O O . PHE A 1 132 ? 20.200 36.420 55.210 1.00 35.90 130 PHE A O 1
ATOM 727 N N . ARG A 1 133 ? 21.991 37.736 55.489 1.00 31.93 131 ARG A N 1
ATOM 728 C CA . ARG A 1 133 ? 21.296 38.615 56.417 1.00 37.86 131 ARG A CA 1
ATOM 729 C C . ARG A 1 133 ? 20.079 39.291 55.762 1.00 44.08 131 ARG A C 1
ATOM 730 O O . ARG A 1 133 ? 18.978 39.281 56.310 1.00 47.70 131 ARG A O 1
ATOM 738 N N . THR A 1 134 ? 20.284 39.859 54.581 1.00 44.07 132 THR A N 1
ATOM 739 C CA . THR A 1 134 ? 19.213 40.500 53.816 1.00 50.30 132 THR A CA 1
ATOM 740 C C . THR A 1 134 ? 18.038 39.565 53.512 1.00 46.00 132 THR A C 1
ATOM 741 O O . THR A 1 134 ? 16.876 39.933 53.679 1.00 45.96 132 THR A O 1
ATOM 745 N N . THR A 1 135 ? 18.344 38.363 53.036 1.00 37.28 133 THR A N 1
ATOM 746 C CA . THR A 1 135 ? 17.298 37.462 52.565 1.00 44.75 133 THR A CA 1
ATOM 747 C C . THR A 1 135 ? 16.687 36.668 53.711 1.00 47.19 133 THR A C 1
ATOM 748 O O . THR A 1 135 ? 15.537 36.251 53.640 1.00 47.36 133 THR A O 1
ATOM 752 N N . GLY A 1 136 ? 17.453 36.476 54.777 1.00 39.59 134 GLY A N 1
ATOM 753 C CA . GLY A 1 136 ? 17.029 35.591 55.848 1.00 41.86 134 GLY A CA 1
ATOM 754 C C . GLY A 1 136 ? 16.999 34.119 55.443 1.00 43.44 134 GLY A C 1
ATOM 755 O O . GLY A 1 136 ? 16.324 33.306 56.074 1.00 46.38 134 GLY A O 1
ATOM 756 N N . SER A 1 137 ? 17.749 33.772 54.403 1.00 43.90 135 SER A N 1
ATOM 757 C CA . SER A 1 137 ? 17.802 32.396 53.903 1.00 39.43 135 SER A CA 1
ATOM 758 C C . SER A 1 137 ? 18.657 31.498 54.796 1.00 36.90 135 SER A C 1
ATOM 759 O O . SER A 1 137 ? 19.629 31.946 55.397 1.00 37.82 135 SER A O 1
ATOM 762 N N . GLN A 1 138 ? 18.316 30.220 54.872 1.00 37.58 136 GLN A N 1
ATOM 763 C CA A GLN A 1 138 ? 19.131 29.261 55.612 0.50 39.62 136 GLN A CA 1
ATOM 764 C CA B GLN A 1 138 ? 19.142 29.274 55.616 0.50 39.63 136 GLN A CA 1
ATOM 765 C C . GLN A 1 138 ? 20.143 28.612 54.672 1.00 38.68 136 GLN A C 1
ATOM 766 O O . GLN A 1 138 ? 21.214 28.197 55.088 1.00 35.42 136 GLN A O 1
ATOM 785 N N . VAL A 1 140 ? 21.739 28.807 50.428 1.00 41.74 138 VAL A N 1
ATOM 786 C CA A VAL A 1 140 ? 21.836 29.431 49.103 0.50 41.14 138 VAL A CA 1
ATOM 787 C CA B VAL A 1 140 ? 21.834 29.429 49.105 0.50 40.57 138 VAL A CA 1
ATOM 788 C C . VAL A 1 140 ? 22.630 28.530 48.164 1.00 41.49 138 VAL A C 1
ATOM 789 O O . VAL A 1 140 ? 23.538 27.805 48.595 1.00 41.04 138 VAL A O 1
ATOM 796 N N . PHE A 1 141 ? 22.275 28.565 46.884 1.00 39.04 139 PHE A N 1
ATOM 797 C CA . PHE A 1 141 ? 22.973 27.792 45.867 1.00 37.74 139 PHE A CA 1
ATOM 798 C C . PHE A 1 141 ? 24.008 28.650 45.148 1.00 45.56 139 PHE A C 1
ATOM 799 O O . PHE A 1 141 ? 23.763 29.812 44.830 1.00 48.77 139 PHE A O 1
ATOM 807 N N . VAL A 1 142 ? 25.161 28.057 44.884 1.00 43.49 140 VAL A N 1
ATOM 808 C CA . VAL A 1 142 ? 26.256 28.751 44.242 1.00 43.98 140 VAL A CA 1
ATOM 809 C C . VAL A 1 142 ? 26.514 28.196 42.840 1.00 48.41 140 VAL A C 1
ATOM 810 O O . VAL A 1 142 ? 26.623 26.982 42.661 1.00 49.34 140 VAL A O 1
ATOM 814 N N . VAL A 1 143 ? 26.600 29.086 41.851 1.00 46.37 141 VAL A N 1
ATOM 815 C CA . VAL A 1 143 ? 26.855 28.683 40.466 1.00 54.75 141 VAL A CA 1
ATOM 816 C C . VAL A 1 143 ? 28.170 29.273 39.968 1.00 56.54 141 VAL A C 1
ATOM 817 O O . VAL A 1 143 ? 28.617 30.301 40.477 1.00 60.43 141 VAL A O 1
ATOM 821 N N . ASP A 1 144 ? 28.787 28.624 38.980 1.00 53.82 142 ASP A N 1
ATOM 822 C CA . ASP A 1 144 ? 29.984 29.176 38.337 1.00 54.97 142 ASP A CA 1
ATOM 823 C C . ASP A 1 144 ? 29.609 30.104 37.181 1.00 63.58 142 ASP A C 1
ATOM 824 O O . ASP A 1 144 ? 28.443 30.475 37.020 1.00 62.38 142 ASP A O 1
ATOM 829 N N . GLU A 1 145 ? 30.601 30.480 36.379 1.00 76.75 143 GLU A N 1
ATOM 830 C CA . GLU A 1 145 ? 30.381 31.423 35.283 1.00 83.59 143 GLU A CA 1
ATOM 831 C C . GLU A 1 145 ? 29.533 30.849 34.138 1.00 75.36 143 GLU A C 1
ATOM 832 O O . GLU A 1 145 ? 28.955 31.607 33.366 1.00 74.74 143 GLU A O 1
ATOM 838 N N . TYR A 1 146 ? 29.452 29.522 34.033 1.00 63.14 144 TYR A N 1
ATOM 839 C CA . TYR A 1 146 ? 28.582 28.891 33.038 1.00 52.00 144 TYR A CA 1
ATOM 840 C C . TYR A 1 146 ? 27.132 28.823 33.498 1.00 53.65 144 TYR A C 1
ATOM 841 O O . TYR A 1 146 ? 26.269 28.341 32.766 1.00 58.03 144 TYR A O 1
ATOM 850 N N . GLY A 1 147 ? 26.867 29.278 34.719 1.00 59.00 145 GLY A N 1
ATOM 851 C CA . GLY A 1 147 ? 25.552 29.118 35.318 1.00 58.65 145 GLY A CA 1
ATOM 852 C C . GLY A 1 147 ? 25.347 27.729 35.904 1.00 56.04 145 GLY A C 1
ATOM 853 O O . GLY A 1 147 ? 24.242 27.355 36.301 1.00 58.39 145 GLY A O 1
ATOM 854 N N . ASP A 1 148 ? 26.412 26.945 35.965 1.00 53.35 146 ASP A N 1
ATOM 855 C CA . ASP A 1 148 ? 26.279 25.587 36.491 1.00 51.68 146 ASP A CA 1
ATOM 856 C C . ASP A 1 148 ? 26.407 25.568 38.023 1.00 46.39 146 ASP A C 1
ATOM 857 O O . ASP A 1 148 ? 27.206 26.299 38.603 1.00 48.77 146 ASP A O 1
ATOM 862 N N . LEU A 1 149 ? 25.617 24.725 38.673 1.00 41.96 147 LEU A N 1
ATOM 863 C CA . LEU A 1 149 ? 25.665 24.598 40.118 1.00 41.42 147 LEU A CA 1
ATOM 864 C C . LEU A 1 149 ? 27.000 24.029 40.597 1.00 39.89 147 LEU A C 1
ATOM 865 O O . LEU A 1 149 ? 27.442 22.992 40.119 1.00 51.01 147 LEU A O 1
ATOM 870 N N . LYS A 1 150 ? 27.630 24.709 41.549 1.00 37.88 148 LYS A N 1
ATOM 871 C CA . LYS A 1 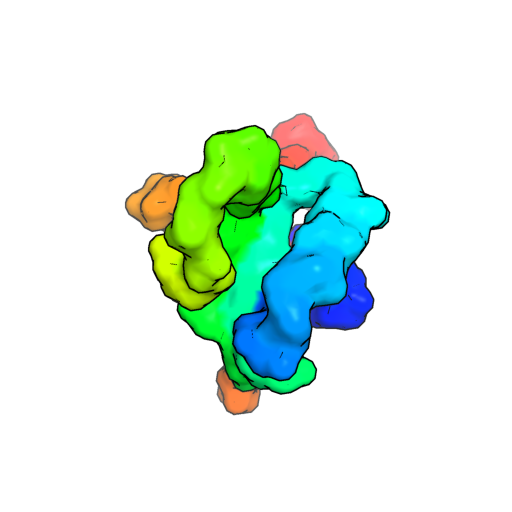150 ? 28.918 24.285 42.111 1.00 39.57 148 LYS A CA 1
ATOM 872 C C . LYS A 1 150 ? 28.758 23.702 43.514 1.00 42.26 148 LYS A C 1
ATOM 873 O O . LYS A 1 150 ? 29.626 22.987 44.001 1.00 43.23 148 LYS A O 1
ATOM 879 N N . GLY A 1 151 ? 27.667 24.049 44.179 1.00 34.52 149 GLY A N 1
ATOM 880 C CA . GLY A 1 151 ? 27.471 23.630 45.548 1.00 37.06 149 GLY A CA 1
ATOM 881 C C . GLY A 1 151 ? 26.463 24.497 46.271 1.00 40.99 149 GLY A C 1
ATOM 882 O O . GLY A 1 151 ? 25.722 25.254 45.643 1.00 39.76 149 GLY A O 1
ATOM 883 N N . LEU A 1 152 ? 26.427 24.378 47.592 1.00 36.89 150 LEU A N 1
ATOM 884 C CA . LEU A 1 152 ? 25.538 25.207 48.384 1.00 36.48 150 LEU A CA 1
ATOM 885 C C . LEU A 1 152 ? 26.234 25.703 49.631 1.00 36.82 150 LEU A C 1
ATOM 886 O O . LEU A 1 152 ? 27.191 25.088 50.110 1.00 43.52 150 LEU A O 1
ATOM 891 N N . VAL A 1 153 ? 25.767 26.840 50.131 1.00 36.67 151 VAL A N 1
ATOM 892 C CA . VAL A 1 153 ? 26.245 27.372 51.407 1.00 35.95 151 VAL A CA 1
ATOM 893 C C . VAL A 1 153 ? 25.081 27.497 52.382 1.00 33.24 151 VAL A C 1
ATOM 894 O O . VAL A 1 153 ? 23.988 27.917 52.000 1.00 33.95 151 VAL A O 1
ATOM 898 N N . THR A 1 154 ? 25.310 27.123 53.639 1.00 37.57 152 THR A N 1
ATOM 899 C CA . THR A 1 154 ? 24.304 27.320 54.672 1.00 35.49 152 THR A CA 1
ATOM 900 C C . THR A 1 154 ? 24.662 28.469 55.630 1.00 32.18 152 THR A C 1
ATOM 901 O O . THR A 1 154 ? 25.827 28.779 55.865 1.00 35.75 152 THR A O 1
ATOM 905 N N . LEU A 1 155 ? 23.641 29.086 56.199 1.00 27.72 153 LEU A N 1
ATOM 906 C CA . LEU A 1 155 ? 23.863 30.117 57.206 1.00 32.77 153 LEU A CA 1
ATOM 907 C C . LEU A 1 155 ? 24.679 29.515 58.346 1.00 37.70 153 LEU A C 1
ATOM 908 O O . LEU A 1 155 ? 25.656 30.115 58.822 1.00 31.57 153 LEU A O 1
ATOM 913 N N . GLN A 1 156 ? 24.285 28.313 58.764 1.00 35.87 154 GLN A N 1
ATOM 914 C CA A GLN A 1 156 ? 24.973 27.599 59.837 0.50 39.61 154 GLN A CA 1
ATOM 915 C CA B GLN A 1 156 ? 24.976 27.641 59.851 0.50 38.68 154 GLN A CA 1
ATOM 916 C C . GLN A 1 156 ? 26.471 27.545 59.582 1.00 37.15 154 GLN A C 1
ATOM 917 O O . GLN A 1 156 ? 27.280 27.856 60.452 1.00 39.11 154 GLN A O 1
ATOM 928 N N . ASP A 1 157 ? 26.839 27.124 58.376 1.00 30.08 155 ASP A N 1
ATOM 929 C CA . ASP A 1 157 ? 28.245 27.025 58.022 1.00 36.16 155 ASP A CA 1
ATOM 930 C C . ASP A 1 157 ? 28.901 28.389 57.988 1.00 38.88 155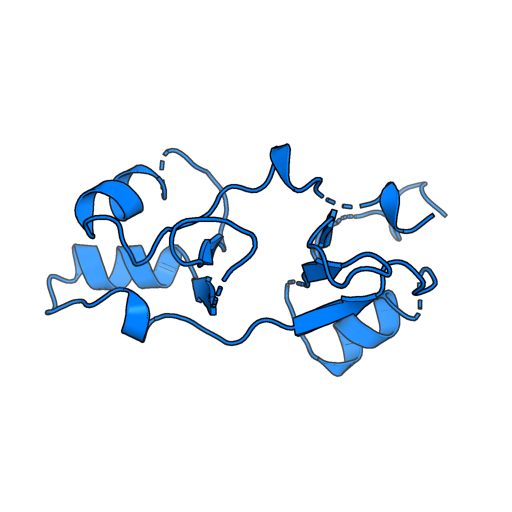 ASP A C 1
ATOM 931 O O . ASP A 1 157 ? 30.071 28.536 58.321 1.00 46.03 155 ASP A O 1
ATOM 952 N N . ASP A 1 160 ? 29.455 29.347 61.696 1.00 42.79 158 ASP A N 1
ATOM 953 C CA . ASP A 1 160 ? 30.535 28.560 62.277 1.00 40.85 158 ASP A CA 1
ATOM 954 C C . ASP A 1 160 ? 31.871 29.115 61.822 1.00 45.60 158 ASP A C 1
ATOM 955 O O . ASP A 1 160 ? 32.833 29.147 62.586 1.00 52.32 158 ASP A O 1
ATOM 960 N N . ALA A 1 161 ? 31.934 29.566 60.576 1.00 45.73 159 ALA A N 1
ATOM 961 C CA . ALA A 1 161 ? 33.201 30.053 60.050 1.00 53.63 159 ALA A CA 1
ATOM 962 C C . ALA A 1 161 ? 33.573 31.417 60.657 1.00 59.86 159 ALA A C 1
ATOM 963 O O . ALA A 1 161 ? 34.747 31.721 60.870 1.00 57.95 159 ALA A O 1
ATOM 965 N N . LEU A 1 162 ? 32.564 32.222 60.958 1.00 62.10 160 LEU A N 1
ATOM 966 C CA . LEU A 1 162 ? 32.797 33.506 61.600 1.00 67.78 160 LEU A CA 1
ATOM 967 C C . LEU A 1 162 ? 33.239 33.341 63.050 1.00 66.39 160 LEU A C 1
ATOM 968 O O . LEU A 1 162 ? 34.136 34.050 63.510 1.00 68.82 160 LEU A O 1
ATOM 973 N N . THR A 1 163 ? 32.607 32.415 63.768 1.00 56.30 161 THR A N 1
ATOM 974 C CA . THR A 1 163 ? 32.813 32.298 65.211 1.00 58.21 161 THR A CA 1
ATOM 975 C C . THR A 1 163 ? 33.896 31.284 65.565 1.00 71.31 161 THR A C 1
ATOM 976 O O . THR A 1 163 ? 34.193 31.048 66.742 1.00 72.48 161 THR A O 1
ATOM 980 N N . GLY A 1 164 ? 34.477 30.682 64.536 1.00 73.25 162 GLY A N 1
ATOM 981 C CA . GLY A 1 164 ? 35.603 29.795 64.720 1.00 77.30 162 GLY A CA 1
ATOM 982 C C . GLY A 1 164 ? 36.874 30.535 64.377 1.00 84.35 162 GLY A C 1
ATOM 983 O O . GLY A 1 164 ? 37.004 31.721 64.666 1.00 89.76 162 GLY A O 1
ATOM 984 N N . GLU A 1 165 ? 37.808 29.839 63.744 1.00 91.98 163 GLU A N 1
ATOM 985 C CA . GLU A 1 165 ? 39.104 30.420 63.424 1.00 100.99 163 GLU A CA 1
ATOM 986 C C . GLU A 1 165 ? 39.282 30.578 61.921 1.00 98.83 163 GLU A C 1
ATOM 987 O O . GLU A 1 165 ? 40.406 30.699 61.437 1.00 98.38 163 GLU A O 1
ATOM 993 N N . PHE A 1 166 ? 38.172 30.582 61.187 1.00 97.07 164 PHE A N 1
ATOM 994 C CA . PHE A 1 166 ? 38.220 30.637 59.724 1.00 96.50 164 PHE A CA 1
ATOM 995 C C . PHE A 1 166 ? 38.803 31.948 59.189 1.00 96.13 164 PHE A C 1
ATOM 996 O O . PHE A 1 166 ? 39.702 31.937 58.347 1.00 96.62 164 PHE A O 1
ATOM 1004 N N . PHE A 1 167 ? 38.289 33.073 59.675 1.00 95.73 165 PHE A N 1
ATOM 1005 C CA . PHE A 1 167 ? 38.713 34.380 59.181 1.00 94.47 165 PHE A CA 1
ATOM 1006 C C . PHE A 1 167 ? 39.846 34.976 60.014 1.00 92.79 165 PHE A C 1
ATOM 1007 O O . PHE A 1 167 ? 40.990 35.040 59.561 1.00 91.20 165 PHE A O 1
#

CATH classification: 3.10.580.10